Protein AF-W9GFA3-F1 (afdb_monomer_lite)

Radius of gyration: 19.24 Å; chains: 1; bounding box: 29×21×72 Å

Structure (mmCIF, N/CA/C/O backbone):
data_AF-W9GFA3-F1
#
_entry.id   AF-W9GFA3-F1
#
loop_
_atom_site.group_PDB
_atom_site.id
_atom_site.type_symbol
_atom_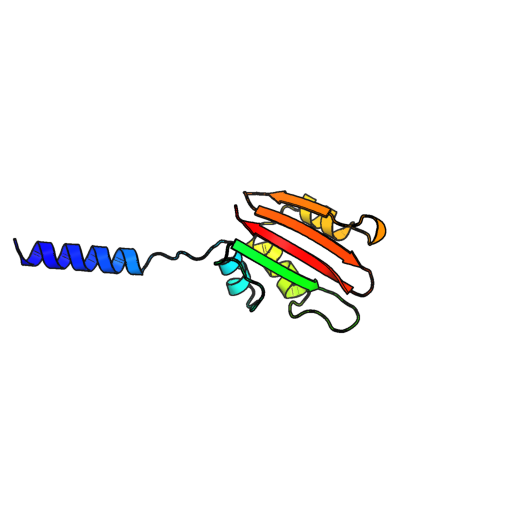site.label_atom_id
_atom_site.label_alt_id
_atom_site.label_comp_id
_atom_site.label_asym_id
_atom_site.label_entity_id
_atom_site.label_seq_id
_atom_site.pdbx_PDB_ins_code
_atom_site.Cartn_x
_atom_site.Cartn_y
_atom_site.Cartn_z
_atom_site.occupancy
_atom_site.B_iso_or_equiv
_atom_site.auth_seq_id
_atom_site.auth_comp_id
_atom_site.auth_asym_id
_atom_site.auth_atom_id
_atom_site.pdbx_PDB_model_num
ATOM 1 N N . MET A 1 1 ? -10.708 -1.519 54.165 1.00 62.00 1 MET A N 1
ATOM 2 C CA . MET A 1 1 ? -11.200 -0.551 53.157 1.00 62.00 1 MET A CA 1
ATOM 3 C C . MET A 1 1 ? -10.069 0.081 52.337 1.00 62.00 1 MET A C 1
ATOM 5 O O . MET A 1 1 ? -10.152 0.023 51.122 1.00 62.00 1 MET A O 1
ATOM 9 N N . ALA A 1 2 ? -8.989 0.603 52.942 1.00 61.88 2 ALA A N 1
ATOM 10 C CA . ALA A 1 2 ? -7.897 1.264 52.199 1.00 61.88 2 ALA A CA 1
ATOM 11 C C . ALA A 1 2 ? -7.050 0.332 51.301 1.00 61.88 2 ALA A C 1
ATOM 13 O O . ALA A 1 2 ? -6.735 0.683 50.171 1.00 61.88 2 ALA A O 1
ATOM 14 N N . VAL A 1 3 ? -6.731 -0.881 51.769 1.00 62.72 3 VAL A N 1
ATOM 15 C CA . VAL A 1 3 ? -5.920 -1.854 51.005 1.00 62.72 3 VAL A CA 1
ATOM 16 C C . VAL A 1 3 ? -6.630 -2.306 49.724 1.00 62.72 3 VAL A C 1
ATOM 18 O O . VAL A 1 3 ? -6.019 -2.367 48.664 1.00 62.72 3 VAL A O 1
ATOM 21 N N . ALA A 1 4 ? -7.942 -2.547 49.803 1.00 66.38 4 ALA A N 1
ATOM 22 C CA . ALA A 1 4 ? -8.751 -2.914 48.644 1.00 66.38 4 ALA A CA 1
ATOM 23 C C . ALA A 1 4 ? -8.788 -1.792 47.590 1.00 66.38 4 ALA A C 1
ATOM 25 O O . ALA A 1 4 ? -8.669 -2.072 46.403 1.00 66.38 4 ALA A O 1
ATOM 26 N N . ALA A 1 5 ? -8.873 -0.526 48.014 1.00 66.69 5 ALA A N 1
ATOM 27 C CA . ALA A 1 5 ? -8.852 0.615 47.099 1.00 66.69 5 ALA A CA 1
ATOM 28 C C . ALA A 1 5 ? -7.512 0.743 46.347 1.00 66.69 5 ALA A C 1
ATOM 30 O O . ALA A 1 5 ? -7.513 0.992 45.146 1.00 66.69 5 ALA A O 1
ATOM 31 N N . ILE A 1 6 ? -6.379 0.508 47.018 1.00 71.19 6 ILE A N 1
ATOM 32 C CA . ILE A 1 6 ? -5.040 0.575 46.402 1.00 71.19 6 ILE A CA 1
ATOM 33 C C . ILE A 1 6 ? -4.850 -0.532 45.357 1.00 71.19 6 ILE A C 1
ATOM 35 O O . ILE A 1 6 ? -4.352 -0.261 44.268 1.00 71.19 6 ILE A O 1
ATOM 39 N N . VAL A 1 7 ? -5.283 -1.762 45.655 1.00 72.38 7 VAL A N 1
ATOM 40 C CA . VAL A 1 7 ? -5.204 -2.889 44.707 1.00 72.38 7 VAL A CA 1
ATOM 41 C C . VAL A 1 7 ? -6.071 -2.631 43.474 1.00 72.38 7 VAL A C 1
ATOM 43 O O . VAL A 1 7 ? -5.630 -2.872 42.354 1.00 72.38 7 VAL A O 1
ATOM 46 N N . VAL A 1 8 ? -7.275 -2.084 43.664 1.00 75.50 8 VAL A N 1
ATOM 47 C CA . VAL A 1 8 ? -8.182 -1.739 42.559 1.00 75.50 8 VAL A CA 1
ATOM 48 C C . VAL A 1 8 ? -7.597 -0.629 41.684 1.00 75.50 8 VAL A C 1
ATOM 50 O O . VAL A 1 8 ? -7.602 -0.760 40.463 1.00 75.50 8 VAL A O 1
ATOM 53 N N . ILE A 1 9 ? -7.040 0.429 42.281 1.00 76.19 9 ILE A N 1
ATOM 54 C CA . ILE A 1 9 ? -6.389 1.521 41.540 1.00 76.19 9 ILE A CA 1
ATOM 55 C C . ILE A 1 9 ? -5.159 1.004 40.783 1.00 76.19 9 ILE A C 1
ATOM 57 O O . ILE A 1 9 ? -5.002 1.304 39.602 1.00 76.19 9 ILE A O 1
ATOM 61 N N . GLY A 1 10 ? -4.323 0.184 41.426 1.00 72.94 10 GLY A N 1
ATOM 62 C CA . GLY A 1 10 ? -3.154 -0.425 40.790 1.00 72.94 10 GLY A CA 1
ATOM 63 C C . GLY A 1 10 ? -3.527 -1.306 39.596 1.00 72.94 10 GLY A C 1
ATOM 64 O O . GLY A 1 10 ? -2.909 -1.198 38.539 1.00 72.94 10 GLY A O 1
ATOM 65 N N . ALA A 1 11 ? -4.583 -2.114 39.726 1.00 76.44 11 ALA A N 1
ATOM 66 C CA . ALA A 1 11 ? -5.097 -2.942 38.637 1.00 76.44 11 ALA A CA 1
ATOM 67 C C . ALA A 1 11 ? -5.675 -2.106 37.480 1.00 76.44 11 ALA A C 1
ATOM 69 O O . ALA A 1 11 ? -5.444 -2.434 36.320 1.00 76.44 11 ALA A O 1
ATOM 70 N N . LEU A 1 12 ? -6.377 -1.006 37.772 1.00 75.19 12 LEU A N 1
ATOM 71 C CA . LEU A 1 12 ? -6.924 -0.087 36.764 1.00 75.19 12 LEU A CA 1
ATOM 72 C C . LEU A 1 12 ? -5.831 0.653 35.984 1.00 75.19 12 LEU A C 1
ATOM 74 O O . LEU A 1 12 ? -5.904 0.733 34.760 1.00 75.19 12 LEU A O 1
ATOM 78 N N . VAL A 1 13 ? -4.807 1.161 36.673 1.00 75.50 13 VAL A N 1
ATOM 79 C CA . VAL A 1 13 ? -3.662 1.833 36.035 1.00 75.50 13 VAL A CA 1
ATOM 80 C C . VAL A 1 13 ? -2.877 0.849 35.167 1.00 75.50 13 VAL A C 1
ATOM 82 O O . VAL A 1 13 ? -2.559 1.169 34.024 1.00 75.50 13 VAL A O 1
ATOM 85 N N . ALA A 1 14 ? -2.628 -0.366 35.663 1.00 74.81 14 ALA A N 1
ATOM 86 C CA . ALA A 1 14 ? -1.979 -1.418 34.883 1.00 74.81 14 ALA A CA 1
ATOM 87 C C . ALA A 1 14 ? -2.809 -1.815 33.651 1.00 74.81 14 ALA A C 1
ATOM 89 O O . ALA A 1 14 ? -2.265 -1.961 32.563 1.00 74.81 14 ALA A O 1
ATOM 90 N N . PHE A 1 15 ? -4.131 -1.934 33.794 1.00 71.25 15 PHE A N 1
ATOM 91 C CA . PHE A 1 15 ? -5.027 -2.262 32.686 1.00 71.25 15 PHE A CA 1
ATOM 92 C C . PHE A 1 15 ? -5.057 -1.174 31.604 1.00 71.25 15 PHE A C 1
ATOM 94 O O . PHE A 1 15 ? -5.059 -1.491 30.417 1.00 71.25 15 PHE A O 1
ATOM 101 N N . LEU A 1 16 ? -5.046 0.106 31.990 1.00 68.25 16 LEU A N 1
ATOM 102 C CA . LEU A 1 16 ? -4.954 1.219 31.041 1.00 68.25 16 LEU A CA 1
ATOM 103 C C . LEU A 1 16 ? -3.592 1.262 30.339 1.00 68.25 16 LEU A C 1
ATOM 105 O O . LEU A 1 16 ? -3.547 1.508 29.138 1.00 68.25 16 LEU A O 1
ATOM 109 N N . ALA A 1 17 ? -2.507 0.970 31.058 1.00 67.50 17 ALA A N 1
ATOM 110 C CA . ALA A 1 17 ? -1.158 0.913 30.495 1.00 67.50 17 ALA A CA 1
ATOM 111 C C . ALA A 1 17 ? -0.932 -0.284 29.550 1.00 67.50 17 ALA A C 1
ATOM 113 O O . ALA A 1 17 ? -0.017 -0.250 28.734 1.00 67.50 17 ALA A O 1
ATOM 114 N N . LEU A 1 18 ? -1.754 -1.334 29.646 1.00 70.25 18 LEU A N 1
ATOM 115 C CA . LEU A 1 18 ? -1.677 -2.536 28.806 1.00 70.25 18 LEU A CA 1
ATOM 116 C C . LEU A 1 18 ? -2.561 -2.475 27.551 1.00 70.25 18 LEU A C 1
ATOM 118 O O . LEU A 1 18 ? -2.654 -3.466 26.825 1.00 70.25 18 LEU A O 1
ATOM 122 N N . ARG A 1 19 ? -3.232 -1.349 27.277 1.00 78.44 19 ARG A N 1
ATOM 123 C CA . ARG A 1 19 ? -4.001 -1.205 26.037 1.00 78.44 19 ARG A CA 1
ATOM 124 C C . ARG A 1 19 ? -3.054 -1.065 24.852 1.00 78.44 19 ARG A C 1
ATOM 126 O O . ARG A 1 19 ? -2.334 -0.082 24.740 1.00 78.44 19 ARG A O 1
ATOM 133 N N . ASP A 1 20 ? -3.106 -2.041 23.954 1.00 80.94 20 ASP A N 1
ATOM 134 C CA . ASP A 1 20 ? -2.508 -1.934 22.631 1.00 80.94 20 ASP A CA 1
ATOM 135 C C . ASP A 1 20 ? -3.347 -0.967 21.787 1.00 80.94 20 ASP A C 1
ATOM 137 O O . ASP A 1 20 ? -4.420 -1.319 21.292 1.00 80.94 20 ASP A O 1
ATOM 141 N N . THR A 1 21 ? -2.880 0.275 21.698 1.00 85.62 21 THR A N 1
ATOM 142 C CA . THR A 1 21 ? -3.509 1.337 20.910 1.00 85.62 21 THR A CA 1
ATOM 143 C C . THR A 1 21 ? -3.028 1.349 19.465 1.00 85.62 21 THR A C 1
ATOM 145 O O . THR A 1 21 ? -3.396 2.267 18.740 1.00 85.62 21 THR A O 1
ATOM 148 N N . SER A 1 22 ? -2.208 0.378 19.043 1.00 92.38 22 SER A N 1
ATOM 149 C CA . SER A 1 22 ? -1.684 0.388 17.684 1.00 92.38 22 SER A CA 1
ATOM 150 C C . SER A 1 22 ? -2.783 0.170 16.653 1.00 92.38 22 SER A C 1
ATOM 152 O O . SER A 1 22 ? -3.642 -0.714 16.805 1.00 92.38 22 SER A O 1
ATOM 154 N N . THR A 1 23 ? -2.710 0.956 15.583 1.00 96.00 23 THR A N 1
ATOM 155 C CA . THR A 1 23 ? -3.634 0.891 14.447 1.00 96.00 23 THR A CA 1
ATOM 156 C C . THR A 1 23 ? -3.456 -0.411 13.666 1.00 96.00 23 THR A C 1
ATOM 158 O O . THR A 1 23 ? -2.473 -1.148 13.845 1.00 96.00 23 THR A O 1
ATOM 161 N N . ARG A 1 24 ? -4.398 -0.730 12.767 1.00 96.75 24 ARG A N 1
ATOM 162 C CA . ARG A 1 24 ? -4.243 -1.909 11.892 1.00 96.75 24 ARG A CA 1
ATOM 163 C C . ARG A 1 24 ? -3.027 -1.759 10.979 1.00 96.75 24 ARG A C 1
ATOM 165 O O . ARG A 1 24 ? -2.315 -2.733 10.739 1.00 96.75 24 ARG A O 1
ATOM 172 N N . LEU A 1 25 ? -2.758 -0.534 10.531 1.00 98.12 25 LEU A N 1
ATOM 173 C CA . LEU A 1 25 ? -1.619 -0.205 9.679 1.00 98.12 25 LEU A CA 1
ATOM 174 C C . LEU A 1 25 ? -0.281 -0.405 10.403 1.00 98.12 25 LEU A C 1
ATOM 176 O O . LEU A 1 25 ? 0.627 -1.031 9.854 1.00 98.12 25 LEU A O 1
ATOM 180 N N . GLU A 1 26 ? -0.170 0.057 11.650 1.00 97.81 26 GLU A N 1
ATOM 181 C CA . GLU A 1 26 ? 1.027 -0.144 12.474 1.00 97.81 26 GLU A CA 1
ATOM 182 C C . GLU A 1 26 ? 1.294 -1.623 12.747 1.00 97.81 26 GLU A C 1
ATOM 184 O O . GLU A 1 26 ? 2.437 -2.084 12.662 1.00 97.81 26 GLU A O 1
ATOM 189 N N . LYS A 1 27 ? 0.237 -2.385 13.043 1.00 97.75 27 LYS A N 1
ATOM 190 C CA . LYS A 1 27 ? 0.326 -3.830 13.277 1.00 97.75 27 LYS A CA 1
ATOM 191 C C . LYS A 1 27 ? 0.829 -4.565 12.042 1.00 97.75 27 LYS A C 1
ATOM 193 O O . LYS A 1 27 ? 1.767 -5.351 12.170 1.00 97.75 27 LYS A O 1
ATOM 198 N N . ALA A 1 28 ? 0.279 -4.260 10.868 1.00 98.31 28 ALA A N 1
ATOM 199 C CA . ALA A 1 28 ? 0.717 -4.847 9.604 1.00 98.31 28 ALA A CA 1
ATOM 200 C C . ALA A 1 28 ? 2.179 -4.501 9.284 1.00 98.31 28 ALA A C 1
ATOM 202 O O . ALA A 1 28 ? 2.977 -5.390 8.988 1.00 98.31 28 ALA A O 1
ATOM 203 N N . ALA A 1 29 ? 2.566 -3.227 9.406 1.00 97.94 29 ALA A N 1
ATOM 204 C CA . ALA A 1 29 ? 3.946 -2.805 9.171 1.00 97.94 29 ALA A CA 1
ATOM 205 C C . ALA A 1 29 ? 4.926 -3.514 10.118 1.00 97.94 29 ALA A C 1
ATOM 207 O O . ALA A 1 29 ? 5.950 -4.035 9.675 1.00 97.94 29 ALA A O 1
ATOM 208 N N . LYS A 1 30 ? 4.583 -3.613 11.408 1.00 97.75 30 LYS A N 1
ATOM 209 C CA . LYS A 1 30 ? 5.388 -4.321 12.410 1.00 97.75 30 LYS A CA 1
ATOM 210 C C . LYS A 1 30 ? 5.492 -5.820 12.124 1.00 97.75 30 LYS A C 1
ATOM 212 O O . LYS A 1 30 ? 6.591 -6.362 12.209 1.00 97.75 30 LYS A O 1
ATOM 217 N N . ALA A 1 31 ? 4.384 -6.483 11.794 1.00 98.38 31 ALA A N 1
ATOM 218 C CA . ALA A 1 31 ? 4.360 -7.911 11.469 1.00 98.38 31 ALA A CA 1
ATOM 219 C C . ALA A 1 31 ? 5.241 -8.229 10.250 1.00 98.38 31 ALA A C 1
ATOM 221 O O . ALA A 1 31 ? 5.983 -9.210 10.258 1.00 98.38 31 ALA A O 1
ATOM 222 N N . CYS A 1 32 ? 5.236 -7.341 9.256 1.00 98.25 32 CYS A N 1
ATOM 223 C CA . CYS A 1 32 ? 6.031 -7.466 8.038 1.00 98.25 32 CYS A CA 1
ATOM 224 C C . CYS A 1 32 ? 7.422 -6.822 8.133 1.00 98.25 32 CYS A C 1
ATOM 226 O O . CYS A 1 32 ? 8.110 -6.708 7.125 1.00 98.25 32 CYS A O 1
ATOM 228 N N . SER A 1 33 ? 7.855 -6.393 9.325 1.00 96.88 33 SER A N 1
ATOM 229 C CA . SER A 1 33 ? 9.160 -5.748 9.557 1.00 96.88 33 SER A CA 1
ATOM 230 C C . SER A 1 33 ? 9.441 -4.522 8.667 1.00 96.88 33 SER A C 1
ATOM 232 O O . SER A 1 33 ? 10.595 -4.175 8.412 1.00 96.88 33 SER A O 1
ATOM 234 N N . VAL A 1 34 ? 8.389 -3.827 8.228 1.00 96.12 34 VAL A N 1
ATOM 235 C CA . VAL A 1 34 ? 8.473 -2.596 7.438 1.00 96.12 34 VAL A CA 1
ATOM 236 C C . VAL A 1 34 ? 8.476 -1.394 8.377 1.00 96.12 34 VAL A C 1
ATOM 238 O O . VAL A 1 34 ? 7.654 -1.287 9.283 1.00 96.12 34 VAL A O 1
ATOM 241 N N . SER A 1 35 ? 9.397 -0.455 8.164 1.00 94.38 35 SER A N 1
ATOM 242 C CA . SER A 1 35 ? 9.566 0.719 9.027 1.00 94.38 35 SER A CA 1
ATOM 243 C C . SER A 1 35 ? 9.631 2.020 8.230 1.00 94.38 35 SER A C 1
ATOM 245 O O . SER A 1 35 ? 9.954 2.037 7.043 1.00 94.38 35 SER A O 1
ATOM 247 N N . GLY A 1 36 ? 9.299 3.136 8.887 1.00 94.12 36 GLY A N 1
ATOM 248 C CA . GLY A 1 36 ? 9.333 4.467 8.271 1.00 94.12 36 GLY A CA 1
ATOM 249 C C . GLY A 1 36 ? 8.334 4.660 7.122 1.00 94.12 36 GLY A C 1
ATOM 250 O O . GLY A 1 36 ? 8.583 5.494 6.246 1.00 94.12 36 GLY A O 1
ATOM 251 N N . VAL A 1 37 ? 7.258 3.865 7.121 1.00 96.81 37 VAL A N 1
ATOM 252 C CA . VAL A 1 37 ? 6.123 3.927 6.182 1.00 96.81 37 VAL A CA 1
ATOM 253 C C . VAL A 1 37 ? 4.833 4.404 6.847 1.00 96.81 37 VAL A C 1
ATOM 255 O O . VAL A 1 37 ? 3.847 4.589 6.149 1.00 96.81 37 VAL A O 1
ATOM 258 N N . ILE A 1 38 ? 4.834 4.568 8.169 1.00 97.75 38 ILE A N 1
ATOM 259 C CA . ILE A 1 38 ? 3.674 4.987 8.954 1.00 97.75 38 ILE A CA 1
ATOM 260 C C . ILE A 1 38 ? 3.782 6.483 9.244 1.00 97.75 38 ILE A C 1
ATOM 262 O O . ILE A 1 38 ? 4.853 6.949 9.638 1.00 97.75 38 ILE A O 1
ATOM 266 N N . ASP A 1 39 ? 2.682 7.199 9.051 1.00 97.12 39 ASP A N 1
ATOM 267 C CA . ASP A 1 39 ? 2.514 8.628 9.321 1.00 97.12 39 ASP A CA 1
ATOM 268 C C . ASP A 1 39 ? 1.154 8.871 10.007 1.00 97.12 39 ASP A C 1
ATOM 270 O O . ASP A 1 39 ? 0.402 7.921 10.256 1.00 97.12 39 ASP A O 1
ATOM 274 N N . ASP A 1 40 ? 0.852 10.130 10.321 1.00 96.88 40 ASP A N 1
ATOM 275 C CA . ASP A 1 40 ? -0.431 10.594 10.859 1.00 96.88 40 ASP A CA 1
ATOM 276 C C . ASP A 1 40 ? -0.897 9.785 12.081 1.00 96.88 40 ASP A C 1
ATOM 278 O O . ASP A 1 40 ? -1.987 9.220 12.101 1.00 96.88 40 ASP A O 1
ATOM 282 N N . GLU A 1 41 ? -0.033 9.675 13.095 1.00 95.38 41 GLU A N 1
ATOM 283 C CA . GLU A 1 41 ? -0.326 8.958 14.351 1.00 95.38 41 GLU A CA 1
ATOM 284 C C . GLU A 1 41 ? -0.744 7.487 14.147 1.00 95.38 41 GLU A C 1
ATOM 286 O O . GLU A 1 41 ? -1.481 6.921 14.948 1.00 95.38 41 GLU A O 1
ATOM 291 N N . GLY A 1 42 ? -0.267 6.850 13.071 1.00 96.62 42 GLY A N 1
ATOM 292 C CA . GLY A 1 42 ? -0.590 5.457 12.763 1.00 96.62 42 GLY A CA 1
ATOM 293 C C . GLY A 1 42 ? -1.704 5.286 11.735 1.00 96.62 42 GLY A C 1
ATOM 294 O O . GLY A 1 42 ? -1.950 4.158 11.304 1.00 96.62 42 GLY A O 1
ATOM 295 N N . HIS A 1 43 ? -2.367 6.364 11.318 1.00 97.25 43 HIS A N 1
ATOM 296 C CA . HIS A 1 43 ? -3.548 6.311 10.452 1.00 97.25 43 HIS A CA 1
ATOM 297 C C . HIS A 1 43 ? -3.236 6.359 8.955 1.00 97.25 43 HIS A C 1
ATOM 299 O O . HIS A 1 43 ? -4.138 6.139 8.143 1.00 97.25 43 HIS A O 1
ATOM 305 N N . THR A 1 44 ? -1.969 6.556 8.583 1.00 98.38 44 THR A N 1
ATOM 306 C CA . THR A 1 44 ? -1.524 6.552 7.187 1.00 98.38 44 THR A CA 1
ATOM 307 C C . THR A 1 44 ? -0.341 5.609 6.992 1.00 98.38 44 THR A C 1
ATOM 309 O O . THR A 1 44 ? 0.664 5.693 7.692 1.00 98.38 44 THR A O 1
ATOM 312 N N . LEU A 1 45 ? -0.421 4.737 5.986 1.00 98.38 45 LEU A N 1
ATOM 313 C CA . LEU A 1 45 ? 0.655 3.852 5.542 1.00 98.38 45 LEU A CA 1
ATOM 314 C C . LEU A 1 45 ? 1.033 4.187 4.098 1.00 98.38 45 LEU A C 1
ATOM 316 O O . LEU A 1 45 ? 0.187 4.179 3.210 1.00 98.38 45 LEU A O 1
ATOM 320 N N . SER A 1 46 ? 2.308 4.474 3.846 1.00 98.19 46 SER A N 1
ATOM 321 C CA . SER A 1 46 ? 2.839 4.880 2.541 1.00 98.19 46 SER A CA 1
ATOM 322 C C . SER A 1 46 ? 3.921 3.920 2.049 1.00 98.19 46 SER A C 1
ATOM 324 O O . SER A 1 46 ? 5.055 3.940 2.531 1.00 98.19 46 SER A O 1
ATOM 326 N N . LEU A 1 47 ? 3.599 3.123 1.030 1.00 97.44 47 LEU A N 1
ATOM 327 C CA . LEU A 1 47 ? 4.532 2.218 0.352 1.00 97.44 47 LEU A CA 1
ATOM 328 C C . LEU A 1 47 ? 4.913 2.846 -0.984 1.00 97.44 47 LEU A C 1
ATOM 330 O O . LEU A 1 47 ? 4.051 3.103 -1.820 1.00 97.44 47 LEU A O 1
ATOM 334 N N . ARG A 1 48 ? 6.196 3.127 -1.202 1.00 96.50 48 ARG A N 1
ATOM 335 C CA . ARG A 1 48 ? 6.651 3.792 -2.429 1.00 96.50 48 ARG A CA 1
ATOM 336 C C . ARG A 1 48 ? 7.634 2.934 -3.190 1.00 96.50 48 ARG A C 1
ATOM 338 O O . ARG A 1 48 ? 8.435 2.239 -2.571 1.00 96.50 48 ARG A O 1
ATOM 345 N N . ARG A 1 49 ? 7.613 3.085 -4.514 1.00 96.56 49 ARG A N 1
ATOM 346 C CA . ARG A 1 49 ? 8.576 2.486 -5.444 1.00 96.56 49 ARG A CA 1
ATOM 347 C C . ARG A 1 49 ? 8.729 0.968 -5.283 1.00 96.56 49 ARG A C 1
ATOM 349 O O . ARG A 1 49 ? 9.829 0.427 -5.404 1.00 96.56 49 ARG A O 1
ATOM 356 N N . VAL A 1 50 ? 7.634 0.276 -4.966 1.00 97.12 50 VAL A N 1
ATOM 357 C CA . VAL A 1 50 ? 7.644 -1.184 -4.817 1.00 97.12 50 VAL A CA 1
ATOM 358 C C . VAL A 1 50 ? 7.798 -1.802 -6.203 1.00 97.12 50 VAL A C 1
ATOM 360 O O . VAL A 1 50 ? 7.034 -1.475 -7.110 1.00 97.12 50 VAL A O 1
ATOM 363 N N . ALA A 1 51 ? 8.775 -2.699 -6.350 1.00 95.31 51 ALA A N 1
ATOM 364 C CA . ALA A 1 51 ? 9.169 -3.308 -7.625 1.00 95.31 51 ALA A CA 1
ATOM 365 C C . ALA A 1 51 ? 9.652 -2.304 -8.697 1.00 95.31 51 ALA A C 1
ATOM 367 O O . ALA A 1 51 ? 9.556 -2.585 -9.892 1.00 95.31 51 ALA A O 1
ATOM 368 N N . ALA A 1 52 ? 10.191 -1.149 -8.286 1.00 96.50 52 ALA A N 1
ATOM 369 C CA . ALA A 1 52 ? 10.896 -0.252 -9.202 1.00 96.50 52 ALA A CA 1
ATOM 370 C C . ALA A 1 52 ? 12.162 -0.918 -9.770 1.00 96.50 52 ALA A C 1
ATOM 372 O O . ALA A 1 52 ? 12.818 -1.710 -9.088 1.00 96.50 52 ALA A O 1
ATOM 373 N N . LYS A 1 53 ? 12.522 -0.574 -11.011 1.00 93.56 53 LYS A N 1
ATOM 374 C CA . LYS A 1 53 ? 13.722 -1.105 -11.685 1.00 93.56 53 LYS A CA 1
ATOM 375 C C . LYS A 1 53 ? 15.013 -0.529 -11.113 1.00 93.56 53 LYS A C 1
ATOM 377 O O . LYS A 1 53 ? 16.005 -1.239 -10.986 1.00 93.56 53 LYS A O 1
ATOM 382 N N . GLU A 1 54 ? 14.984 0.756 -10.784 1.00 91.69 54 GLU A N 1
ATOM 383 C CA . GLU A 1 54 ? 16.105 1.504 -10.226 1.00 91.69 54 GLU A CA 1
ATOM 384 C C . GLU A 1 54 ? 15.660 2.210 -8.954 1.00 91.69 54 GLU A C 1
ATOM 386 O O . GLU A 1 54 ? 14.509 2.644 -8.858 1.00 91.69 54 GLU A O 1
ATOM 391 N N . ASP A 1 55 ? 16.576 2.329 -7.990 1.00 87.81 55 ASP A N 1
ATOM 392 C CA . ASP A 1 55 ? 16.289 2.892 -6.666 1.00 87.81 55 ASP A CA 1
ATOM 393 C C . ASP A 1 55 ? 14.991 2.297 -6.074 1.00 87.81 55 ASP A C 1
ATOM 395 O O . ASP A 1 55 ? 13.988 3.009 -5.914 1.00 87.81 55 ASP A O 1
ATOM 399 N N . PRO A 1 56 ? 14.944 0.959 -5.862 1.00 83.62 56 PRO A N 1
ATOM 400 C CA . PRO A 1 56 ? 13.776 0.318 -5.281 1.00 83.62 56 PRO A CA 1
ATOM 401 C C . PRO A 1 56 ? 13.492 0.972 -3.937 1.00 83.62 56 PRO A C 1
ATOM 403 O O . PRO A 1 56 ? 14.403 1.227 -3.147 1.00 83.62 56 PRO A O 1
ATOM 406 N N . GLY A 1 57 ? 12.221 1.284 -3.690 1.00 85.81 57 GLY A N 1
ATOM 407 C CA . GLY A 1 57 ? 11.840 1.905 -2.433 1.00 85.81 57 GLY A CA 1
ATOM 408 C C . GLY A 1 57 ? 12.221 1.035 -1.236 1.00 85.81 57 GLY A C 1
ATOM 409 O O . GLY A 1 57 ? 12.616 -0.121 -1.357 1.00 85.81 57 GLY A O 1
ATOM 410 N N . ARG A 1 58 ? 12.034 1.580 -0.034 1.00 86.75 58 ARG A N 1
ATOM 411 C CA . ARG A 1 58 ? 12.374 0.893 1.226 1.00 86.75 58 ARG A CA 1
ATOM 412 C C . ARG A 1 58 ? 11.600 -0.413 1.473 1.00 86.75 58 ARG A C 1
ATOM 414 O O . ARG A 1 58 ? 11.882 -1.093 2.450 1.00 86.75 58 ARG A O 1
ATOM 421 N N . VAL A 1 59 ? 10.619 -0.735 0.633 1.00 95.56 59 VAL A N 1
ATOM 422 C CA . VAL A 1 59 ? 9.704 -1.866 0.789 1.00 95.56 59 VAL A CA 1
ATOM 423 C C . VAL A 1 59 ? 9.921 -2.827 -0.373 1.00 95.56 59 VAL A C 1
ATOM 425 O O . VAL A 1 59 ? 9.736 -2.451 -1.534 1.00 95.56 59 VAL A O 1
ATOM 428 N N . SER A 1 60 ? 10.313 -4.063 -0.065 1.00 95.62 60 SER A N 1
ATOM 429 C CA . SER A 1 60 ? 10.462 -5.107 -1.079 1.00 95.62 60 SER A CA 1
ATOM 430 C C . SER A 1 60 ? 9.097 -5.583 -1.590 1.00 95.62 60 SER A C 1
ATOM 432 O O . SER A 1 60 ? 8.065 -5.339 -0.964 1.00 95.62 60 SER A O 1
ATOM 434 N N . LEU A 1 61 ? 9.070 -6.299 -2.720 1.00 95.50 61 LEU A N 1
ATOM 435 C CA . LEU A 1 61 ? 7.826 -6.907 -3.207 1.00 95.50 61 LEU A CA 1
ATOM 436 C C . LEU A 1 61 ? 7.256 -7.926 -2.203 1.00 95.50 61 LEU A C 1
ATOM 438 O O . LEU A 1 61 ? 6.047 -7.978 -2.011 1.00 95.50 61 LEU A O 1
ATOM 442 N N . VAL A 1 62 ? 8.125 -8.680 -1.522 1.00 97.50 62 VAL A N 1
ATOM 443 C CA . VAL A 1 62 ? 7.726 -9.662 -0.501 1.00 97.50 62 VAL A CA 1
ATOM 444 C C . VAL A 1 62 ? 7.085 -8.968 0.701 1.00 97.50 62 VAL A C 1
ATOM 446 O O . VAL A 1 62 ? 6.025 -9.386 1.162 1.00 97.50 62 VAL A O 1
ATOM 449 N N . ASP A 1 63 ? 7.680 -7.874 1.179 1.00 98.00 63 ASP A N 1
ATOM 450 C CA . ASP A 1 63 ? 7.133 -7.130 2.319 1.00 98.00 63 ASP A CA 1
ATOM 451 C C . ASP A 1 63 ? 5.835 -6.409 1.947 1.00 98.00 63 ASP A C 1
ATOM 453 O O . ASP A 1 63 ? 4.903 -6.346 2.746 1.00 98.00 63 ASP A O 1
ATOM 457 N N . TYR A 1 64 ? 5.740 -5.904 0.715 1.00 98.00 64 TYR A N 1
ATOM 458 C CA . TYR A 1 64 ? 4.502 -5.357 0.168 1.00 98.00 64 TYR A CA 1
ATOM 459 C C . TYR A 1 64 ? 3.382 -6.405 0.168 1.00 98.00 64 TYR A C 1
ATOM 461 O O . TYR A 1 64 ? 2.297 -6.138 0.684 1.00 98.00 64 TYR A O 1
ATOM 469 N N . GLU A 1 65 ? 3.639 -7.609 -0.348 1.00 98.25 65 GLU A N 1
ATOM 470 C CA . GLU A 1 65 ? 2.663 -8.703 -0.340 1.00 98.25 65 GLU A CA 1
ATOM 471 C C . GLU A 1 65 ? 2.282 -9.131 1.082 1.00 98.25 65 GLU A C 1
ATOM 473 O O . GLU A 1 65 ? 1.101 -9.388 1.338 1.00 98.25 65 GLU A O 1
ATOM 478 N N . CYS A 1 66 ? 3.247 -9.148 2.007 1.00 98.69 66 CYS A N 1
ATOM 479 C CA . CYS A 1 66 ? 2.998 -9.373 3.429 1.00 98.69 66 CYS A CA 1
ATOM 480 C C . CYS A 1 66 ? 2.030 -8.325 3.990 1.00 98.69 66 CYS A C 1
ATOM 482 O O . CYS A 1 66 ? 0.998 -8.693 4.548 1.00 98.69 66 CYS A O 1
ATOM 484 N N . VAL A 1 67 ? 2.294 -7.029 3.775 1.00 98.56 67 VAL A N 1
ATOM 485 C CA . VAL A 1 67 ? 1.436 -5.940 4.274 1.00 98.56 67 VAL A CA 1
ATOM 486 C C . VAL A 1 67 ? 0.027 -6.052 3.696 1.00 98.56 67 VAL A C 1
ATOM 488 O O . VAL A 1 67 ? -0.951 -5.940 4.433 1.00 98.56 67 VAL A O 1
ATOM 491 N N . LEU A 1 68 ? -0.109 -6.336 2.396 1.00 98.62 68 LEU A N 1
ATOM 492 C CA . LEU A 1 68 ? -1.427 -6.562 1.797 1.00 98.62 68 LEU A CA 1
ATOM 493 C C . LEU A 1 68 ? -2.139 -7.803 2.365 1.00 98.62 68 LEU A C 1
ATOM 495 O O . LEU A 1 68 ? -3.370 -7.878 2.337 1.00 98.62 68 LEU A O 1
ATOM 499 N N . GLY A 1 69 ? -1.382 -8.805 2.811 1.00 98.62 69 GLY A N 1
ATOM 500 C CA . GLY A 1 69 ? -1.887 -9.986 3.508 1.00 98.62 69 GLY A CA 1
ATOM 501 C C . GLY A 1 69 ? -2.417 -9.653 4.900 1.00 98.62 69 GLY A C 1
ATOM 502 O O . GLY A 1 69 ? -3.572 -9.960 5.188 1.00 98.62 69 GLY A O 1
ATOM 503 N N . GLU A 1 70 ? -1.612 -8.973 5.718 1.00 98.56 70 GLU A N 1
ATOM 504 C CA . GLU A 1 70 ? -1.968 -8.546 7.081 1.00 98.56 70 GLU A CA 1
ATOM 505 C C . GLU A 1 70 ? -3.171 -7.594 7.101 1.00 98.56 70 GLU A C 1
ATOM 507 O O . GLU A 1 70 ? -4.030 -7.686 7.975 1.00 98.56 70 GLU A O 1
ATOM 512 N N . LEU A 1 71 ? -3.290 -6.720 6.096 1.00 98.50 71 LEU A N 1
ATOM 513 C CA . LEU A 1 71 ? -4.438 -5.818 5.935 1.00 98.50 71 LEU A CA 1
ATOM 514 C C . LEU A 1 71 ? -5.656 -6.476 5.271 1.00 98.50 71 LEU A C 1
ATOM 516 O O . LEU A 1 71 ? -6.610 -5.780 4.919 1.00 98.50 71 LEU A O 1
ATOM 520 N N . ALA A 1 72 ? -5.619 -7.797 5.067 1.00 98.31 72 ALA A N 1
ATOM 521 C CA . ALA A 1 72 ? -6.702 -8.593 4.496 1.00 98.31 72 ALA A CA 1
ATOM 522 C C . ALA A 1 72 ? -7.275 -8.013 3.186 1.00 98.31 72 ALA A C 1
ATOM 524 O O . ALA A 1 72 ? -8.481 -8.081 2.937 1.00 98.31 72 ALA A O 1
ATOM 525 N N . VAL A 1 73 ? -6.410 -7.451 2.332 1.00 98.62 73 VAL A N 1
ATOM 526 C CA . VAL A 1 73 ? -6.821 -6.810 1.074 1.00 98.62 73 VAL A CA 1
ATOM 527 C C . VAL A 1 73 ? -7.586 -7.827 0.213 1.00 98.62 73 VAL A C 1
ATOM 529 O O . VAL A 1 73 ? -7.046 -8.905 -0.074 1.00 98.62 73 VAL A O 1
ATOM 532 N N . PRO A 1 74 ? -8.820 -7.527 -0.237 1.00 98.69 74 PRO A N 1
ATOM 533 C CA . PRO A 1 74 ? -9.604 -8.455 -1.041 1.00 98.69 74 PRO A CA 1
ATOM 534 C C . PRO A 1 74 ? -8.911 -8.821 -2.355 1.00 98.69 74 PRO A C 1
ATOM 536 O O . PRO A 1 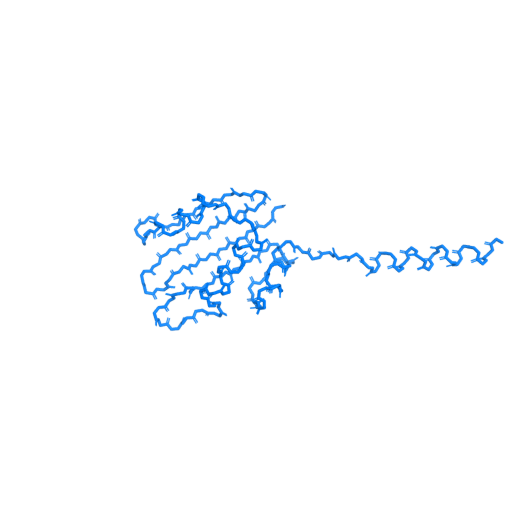74 ? -8.239 -7.996 -2.971 1.00 98.69 74 PRO A O 1
ATOM 539 N N . ARG A 1 75 ? -9.141 -10.046 -2.848 1.00 98.44 75 ARG A N 1
ATOM 540 C CA . ARG A 1 75 ? -8.586 -10.504 -4.136 1.00 98.44 75 ARG A CA 1
ATOM 541 C C . ARG A 1 75 ? -8.917 -9.551 -5.288 1.00 98.44 75 ARG A C 1
ATOM 543 O O . ARG A 1 75 ? -8.023 -9.227 -6.050 1.00 98.44 75 ARG A O 1
ATOM 550 N N . ALA A 1 76 ? -10.153 -9.051 -5.356 1.00 98.56 76 ALA A N 1
ATOM 551 C CA . ALA A 1 76 ? -10.564 -8.103 -6.392 1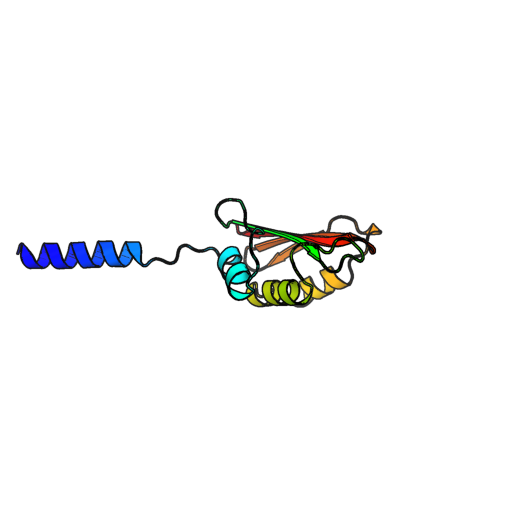.00 98.56 76 ALA A CA 1
ATOM 552 C C . ALA A 1 76 ? -9.727 -6.809 -6.383 1.00 98.56 76 ALA A C 1
ATOM 554 O O . ALA A 1 76 ? -9.357 -6.317 -7.443 1.00 98.56 76 ALA A O 1
ATOM 555 N N . VAL A 1 77 ? -9.366 -6.305 -5.197 1.00 98.69 77 VAL A N 1
ATOM 556 C CA . VAL A 1 77 ? -8.507 -5.122 -5.046 1.00 98.69 77 VAL A CA 1
ATOM 557 C C . VAL A 1 77 ? -7.073 -5.439 -5.485 1.00 98.69 77 VAL A C 1
ATOM 559 O O . VAL A 1 77 ? -6.464 -4.659 -6.213 1.00 98.69 77 VAL A O 1
ATOM 562 N N . LYS A 1 78 ? -6.536 -6.616 -5.129 1.00 98.50 78 LYS A N 1
ATOM 563 C CA . LYS A 1 78 ? -5.209 -7.055 -5.609 1.00 98.50 78 LYS A CA 1
ATOM 564 C C . LYS A 1 78 ? -5.175 -7.223 -7.132 1.00 98.50 78 LYS A C 1
ATOM 566 O O . LYS A 1 78 ? -4.209 -6.806 -7.763 1.00 98.50 78 LYS A O 1
ATOM 571 N N . ASP A 1 79 ? -6.225 -7.789 -7.724 1.00 98.69 79 ASP A N 1
ATOM 572 C CA . ASP A 1 79 ? -6.347 -7.958 -9.177 1.00 98.69 79 ASP A CA 1
ATOM 573 C C . ASP A 1 79 ? -6.455 -6.593 -9.885 1.00 98.69 79 ASP A C 1
ATOM 575 O O . ASP A 1 79 ? -5.862 -6.385 -10.948 1.00 98.69 79 ASP A O 1
ATOM 579 N N . HIS A 1 80 ? -7.145 -5.624 -9.278 1.00 98.75 80 HIS A N 1
ATOM 580 C CA . HIS A 1 80 ? -7.192 -4.244 -9.761 1.00 98.75 80 HIS A CA 1
ATOM 581 C C . HIS A 1 80 ? -5.809 -3.574 -9.701 1.00 98.75 80 HIS A C 1
ATOM 583 O O . HIS A 1 80 ? -5.356 -3.011 -10.699 1.00 98.75 80 HIS A O 1
ATOM 589 N N . MET A 1 81 ? -5.080 -3.710 -8.589 1.00 98.38 81 MET A N 1
ATOM 590 C CA . MET A 1 81 ? -3.693 -3.239 -8.476 1.00 98.38 81 MET A CA 1
ATOM 591 C C . MET A 1 81 ? -2.792 -3.876 -9.544 1.00 98.38 81 MET A C 1
ATOM 593 O O . MET A 1 81 ? -2.085 -3.161 -10.252 1.00 98.38 81 MET A O 1
ATOM 597 N N . GLY A 1 82 ? -2.857 -5.200 -9.715 1.00 97.25 82 GLY A N 1
ATOM 598 C CA . GLY A 1 82 ? -2.030 -5.943 -10.672 1.00 97.25 82 GLY A CA 1
ATOM 599 C C . GLY A 1 82 ? -2.359 -5.681 -12.146 1.00 97.25 82 GLY A C 1
ATOM 600 O O . GLY A 1 82 ? -1.513 -5.909 -13.008 1.00 97.25 82 GLY A O 1
ATOM 601 N N . SER A 1 83 ? -3.562 -5.187 -12.447 1.00 97.94 83 SER A N 1
ATOM 602 C CA . SER A 1 83 ? -3.982 -4.803 -13.803 1.00 97.94 83 SER A CA 1
ATOM 603 C C . SER A 1 83 ? -3.838 -3.304 -14.094 1.00 97.94 83 SER A C 1
ATOM 605 O O . SER A 1 83 ? -4.037 -2.888 -15.236 1.00 97.94 83 SER A O 1
ATOM 607 N N . THR A 1 84 ? -3.459 -2.498 -13.095 1.00 98.44 84 THR A N 1
ATOM 608 C CA . THR A 1 84 ? -3.278 -1.048 -13.240 1.00 98.44 84 THR A CA 1
ATOM 609 C C . THR A 1 84 ? -2.089 -0.735 -14.145 1.00 98.44 84 THR A C 1
ATOM 611 O O . THR A 1 84 ? -0.971 -1.198 -13.916 1.00 98.44 84 THR A O 1
ATOM 614 N N . ARG A 1 85 ? -2.298 0.112 -15.153 1.00 98.25 85 ARG A N 1
ATOM 615 C CA . ARG A 1 85 ? -1.250 0.611 -16.055 1.00 98.25 85 ARG A CA 1
ATOM 616 C C . ARG A 1 85 ? -0.961 2.076 -15.756 1.00 98.25 85 ARG A C 1
ATOM 618 O O . ARG A 1 85 ? -1.797 2.791 -15.217 1.00 98.25 85 ARG A O 1
ATOM 625 N N . ALA A 1 86 ? 0.191 2.568 -16.211 1.00 97.94 86 ALA A N 1
ATOM 626 C CA . ALA A 1 86 ? 0.563 3.972 -16.017 1.00 97.94 86 ALA A CA 1
ATOM 627 C C . ALA A 1 86 ? -0.455 4.967 -16.595 1.00 97.94 86 ALA A C 1
ATOM 629 O O . ALA A 1 86 ? -0.690 6.022 -16.015 1.00 97.94 86 ALA A O 1
ATOM 630 N N . LEU A 1 87 ? -1.085 4.614 -17.719 1.00 98.25 87 LEU A N 1
ATOM 631 C CA . LEU A 1 87 ? -2.083 5.453 -18.387 1.00 98.25 87 LEU A CA 1
ATOM 632 C C . LEU A 1 87 ? -3.422 5.522 -17.645 1.00 98.25 87 LEU A C 1
ATOM 634 O O . LEU A 1 87 ? -4.209 6.421 -17.927 1.00 98.25 87 LEU A O 1
ATOM 638 N N . ASP A 1 88 ? -3.678 4.598 -16.716 1.00 98.44 88 ASP A N 1
ATOM 639 C CA . ASP A 1 88 ? -4.910 4.597 -15.925 1.00 98.44 88 ASP A CA 1
ATOM 640 C C . ASP A 1 88 ? -4.857 5.687 -14.832 1.00 98.44 88 ASP A C 1
ATOM 642 O O . ASP A 1 88 ? -5.885 6.154 -14.351 1.00 98.44 88 ASP A O 1
ATOM 646 N N . GLY A 1 89 ? -3.657 6.194 -14.522 1.00 98.00 89 GLY A N 1
ATOM 647 C CA . GLY A 1 89 ? -3.458 7.292 -13.589 1.00 98.00 89 GLY A CA 1
ATOM 648 C C . GLY A 1 89 ? -3.538 6.827 -12.141 1.00 98.00 89 GLY A C 1
ATOM 649 O O . GLY A 1 89 ? -2.927 5.830 -11.757 1.00 98.00 89 GLY A O 1
ATOM 650 N N . THR A 1 90 ? -4.216 7.608 -11.299 1.00 98.50 90 THR A N 1
ATOM 651 C CA . THR A 1 90 ? -4.391 7.236 -9.896 1.00 98.50 90 THR A CA 1
ATOM 652 C C . THR A 1 90 ? -5.660 6.430 -9.690 1.00 98.50 90 THR A C 1
ATOM 654 O O . THR A 1 90 ? -6.759 6.940 -9.898 1.00 98.50 90 THR A O 1
ATOM 657 N N . GLN A 1 91 ? -5.490 5.228 -9.156 1.00 98.75 91 GLN A N 1
ATOM 658 C CA . GLN A 1 91 ? -6.568 4.330 -8.780 1.00 98.75 91 GLN A CA 1
ATOM 659 C C . GLN A 1 91 ? -6.884 4.443 -7.286 1.00 98.75 91 GLN A C 1
ATOM 661 O O . GLN A 1 91 ? -6.108 4.992 -6.492 1.00 98.75 91 GLN A O 1
ATOM 666 N N . THR A 1 92 ? -8.061 3.969 -6.889 1.00 98.75 92 THR A N 1
ATOM 667 C CA . THR A 1 92 ? -8.525 3.960 -5.498 1.00 98.75 92 THR A CA 1
ATOM 668 C C . THR A 1 92 ? -9.460 2.777 -5.280 1.00 98.75 92 THR A C 1
ATOM 670 O O . THR A 1 92 ? -10.261 2.486 -6.162 1.00 98.75 92 THR A O 1
ATOM 673 N N . ASP A 1 93 ? -9.370 2.144 -4.112 1.00 98.69 93 ASP A N 1
ATOM 674 C CA . ASP A 1 93 ? -10.302 1.122 -3.626 1.00 98.69 93 ASP A CA 1
ATOM 675 C C . ASP A 1 93 ? -10.463 1.234 -2.107 1.00 98.69 93 ASP A C 1
ATOM 677 O O . ASP A 1 93 ? -9.614 1.802 -1.414 1.00 98.69 93 ASP A O 1
ATOM 681 N N . GLU A 1 94 ? -11.554 0.678 -1.588 1.00 98.38 94 GLU A N 1
ATOM 682 C CA . GLU A 1 94 ? -11.890 0.694 -0.165 1.00 98.38 94 GLU A CA 1
ATOM 683 C C . GLU A 1 94 ? -12.316 -0.705 0.298 1.00 98.38 94 GLU A C 1
ATOM 685 O O . GLU A 1 94 ? -13.024 -1.421 -0.414 1.00 98.38 94 GLU A O 1
ATOM 690 N N . TRP A 1 95 ? -11.885 -1.109 1.492 1.00 98.06 95 TRP A N 1
ATOM 691 C CA . TRP A 1 95 ? -12.315 -2.352 2.135 1.00 98.06 95 TRP A CA 1
ATOM 692 C C . TRP A 1 95 ? -12.168 -2.240 3.651 1.00 98.06 95 TRP A C 1
ATOM 694 O O . TRP A 1 95 ? -11.202 -1.669 4.137 1.00 98.06 95 TRP A O 1
ATOM 704 N N . ASP A 1 96 ? -13.120 -2.791 4.405 1.00 96.38 96 ASP A N 1
ATOM 705 C CA . ASP A 1 96 ? -13.058 -2.869 5.876 1.00 96.38 96 ASP A CA 1
ATOM 706 C C . ASP A 1 96 ? -12.700 -1.531 6.575 1.00 96.38 96 ASP A C 1
ATOM 708 O O . ASP A 1 96 ? -11.962 -1.488 7.553 1.00 96.38 96 ASP A O 1
ATOM 712 N N . GLY A 1 97 ? -13.172 -0.395 6.049 1.00 96.94 97 GLY A N 1
ATOM 713 C CA . GLY A 1 97 ? -12.849 0.936 6.591 1.00 96.94 97 GLY A CA 1
ATOM 714 C C . GLY A 1 97 ? -11.436 1.451 6.273 1.00 96.94 97 GLY A C 1
ATOM 715 O O . GLY A 1 97 ? -11.067 2.529 6.733 1.00 96.94 97 GLY A O 1
ATOM 716 N N . LEU A 1 98 ? -10.658 0.718 5.476 1.00 98.38 98 LEU A N 1
ATOM 717 C CA . LEU A 1 98 ? -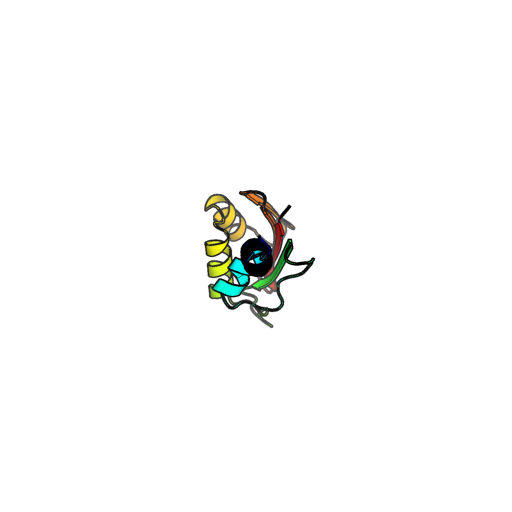9.411 1.176 4.874 1.00 98.38 98 LEU A CA 1
ATOM 718 C C . LEU A 1 98 ? -9.671 1.725 3.473 1.00 98.38 98 LEU A C 1
ATOM 720 O O . LEU A 1 98 ? -10.496 1.199 2.722 1.00 98.38 98 LEU A O 1
ATOM 724 N N . LYS A 1 99 ? -8.912 2.751 3.098 1.00 98.56 99 LYS A N 1
ATOM 725 C CA . LYS A 1 99 ? -8.906 3.318 1.749 1.00 98.56 99 LYS A CA 1
ATOM 726 C C . LYS A 1 99 ? -7.501 3.281 1.186 1.00 98.56 99 LYS A C 1
ATOM 728 O O . LYS A 1 99 ? -6.606 3.896 1.755 1.00 98.56 99 LYS A O 1
ATOM 733 N N . ALA A 1 100 ? -7.311 2.616 0.052 1.00 98.62 100 ALA A N 1
ATOM 734 C CA . ALA A 1 100 ? -6.056 2.653 -0.685 1.00 98.62 100 ALA A CA 1
ATOM 735 C C . ALA A 1 100 ? -6.156 3.563 -1.901 1.00 98.62 100 ALA A C 1
ATOM 737 O O . ALA A 1 100 ? -7.146 3.549 -2.629 1.00 98.62 100 ALA A O 1
ATOM 738 N N . ARG A 1 101 ? -5.080 4.297 -2.165 1.00 98.75 101 ARG A N 1
ATOM 739 C CA . ARG A 1 101 ? -4.858 5.075 -3.383 1.00 98.75 101 ARG A CA 1
ATOM 740 C C . ARG A 1 101 ? -3.489 4.712 -3.936 1.00 98.75 101 ARG A C 1
ATOM 742 O O . ARG A 1 101 ? -2.518 4.748 -3.184 1.00 98.75 101 ARG A O 1
ATOM 749 N N . TRP A 1 102 ? -3.387 4.391 -5.224 1.00 98.81 102 TRP A N 1
ATOM 750 C CA . TRP A 1 102 ? -2.099 4.042 -5.831 1.00 98.81 102 TRP A CA 1
ATOM 751 C C . TRP A 1 102 ? -1.942 4.528 -7.266 1.00 98.81 102 TRP A C 1
ATOM 753 O O . TRP A 1 102 ? -2.909 4.769 -7.985 1.00 98.81 102 TRP A O 1
ATOM 763 N N . THR A 1 103 ? -0.688 4.642 -7.681 1.00 98.56 103 THR A N 1
ATOM 764 C CA . THR A 1 103 ? -0.269 4.796 -9.074 1.00 98.56 103 THR A CA 1
ATOM 765 C C . THR A 1 103 ? 0.721 3.697 -9.422 1.00 98.56 103 THR A C 1
ATOM 767 O O . THR A 1 103 ? 1.391 3.145 -8.547 1.00 98.56 103 THR A O 1
ATOM 770 N N . TYR A 1 104 ? 0.837 3.402 -10.712 1.00 98.12 104 TYR A N 1
ATOM 771 C CA . TYR A 1 104 ? 1.844 2.493 -11.239 1.00 98.12 104 TYR A CA 1
ATOM 772 C C . TYR A 1 104 ? 2.638 3.168 -12.355 1.00 98.12 104 TYR A C 1
ATOM 774 O O . TYR A 1 104 ? 2.070 3.874 -13.186 1.00 98.12 104 TYR A O 1
ATOM 782 N N . HIS A 1 105 ? 3.940 2.910 -12.406 1.00 97.38 105 HIS A N 1
ATOM 783 C CA . HIS A 1 105 ? 4.779 3.202 -13.561 1.00 97.38 105 HIS A CA 1
ATOM 784 C C . HIS A 1 105 ? 5.698 1.999 -13.841 1.00 97.38 105 HIS A C 1
ATOM 786 O O . HIS A 1 105 ? 6.233 1.433 -12.890 1.00 97.38 105 HIS 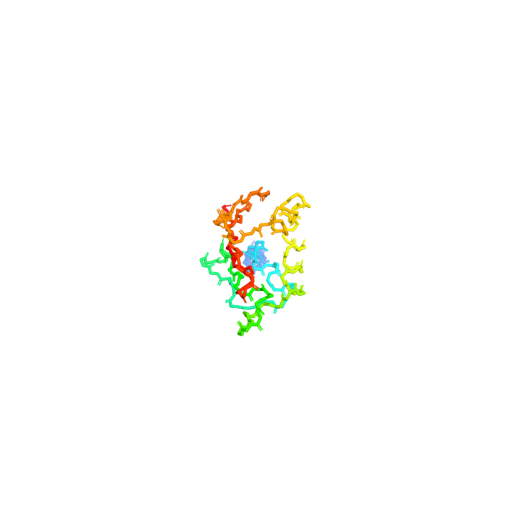A O 1
ATOM 792 N N . PRO A 1 106 ? 5.928 1.588 -15.106 1.00 95.69 106 PRO A N 1
ATOM 793 C CA . PRO A 1 106 ? 6.785 0.441 -15.415 1.00 95.69 106 PRO A CA 1
ATOM 794 C C . PRO A 1 106 ? 8.217 0.533 -14.887 1.00 95.69 106 PRO A C 1
ATOM 796 O O . PRO A 1 106 ? 8.847 -0.506 -14.696 1.00 95.69 106 PRO A O 1
ATOM 799 N N . ASP A 1 107 ? 8.732 1.745 -14.672 1.00 95.88 107 ASP A N 1
ATOM 800 C CA . ASP A 1 107 ? 10.091 1.952 -14.163 1.00 95.88 107 ASP A CA 1
ATOM 801 C C . ASP A 1 107 ? 10.119 2.217 -12.654 1.00 95.88 107 ASP A C 1
ATOM 803 O O . ASP A 1 107 ? 11.008 1.717 -11.966 1.00 95.88 107 ASP A O 1
ATOM 807 N N . ASP A 1 108 ? 9.123 2.936 -12.124 1.00 95.75 108 ASP A N 1
ATOM 808 C CA . ASP A 1 108 ? 9.062 3.296 -10.699 1.00 95.75 108 ASP A CA 1
ATOM 809 C C . ASP A 1 108 ? 8.254 2.307 -9.857 1.00 95.75 108 ASP A C 1
ATOM 811 O O . ASP A 1 108 ? 8.185 2.457 -8.642 1.00 95.75 108 ASP A O 1
ATOM 815 N N . GLY A 1 109 ? 7.625 1.308 -10.471 1.00 96.75 109 GLY A N 1
ATOM 816 C CA . GLY A 1 109 ? 6.772 0.353 -9.779 1.00 96.75 109 GLY A CA 1
ATOM 817 C C . GLY A 1 109 ? 5.491 0.984 -9.226 1.00 96.75 109 GLY A C 1
ATOM 818 O O . GLY A 1 109 ? 4.960 1.952 -9.781 1.00 96.75 109 GLY A O 1
ATOM 819 N N . ILE A 1 110 ? 4.963 0.414 -8.140 1.00 97.69 110 ILE A N 1
ATOM 820 C CA . ILE A 1 110 ? 3.747 0.908 -7.478 1.00 97.69 110 ILE A CA 1
ATOM 821 C C . ILE A 1 110 ? 4.091 1.877 -6.341 1.00 97.69 110 ILE A C 1
ATOM 823 O O . ILE A 1 110 ? 5.010 1.654 -5.545 1.00 97.69 110 ILE A O 1
ATOM 827 N N . SER A 1 111 ? 3.333 2.969 -6.260 1.00 97.88 111 SER A N 1
ATOM 828 C CA . SER A 1 111 ? 3.330 3.885 -5.117 1.00 97.88 111 SER A CA 1
ATOM 829 C C . SER A 1 111 ? 1.920 3.994 -4.568 1.00 97.88 111 SER A C 1
ATOM 831 O O . SER A 1 111 ? 0.987 4.277 -5.313 1.00 97.88 111 SER A O 1
ATOM 833 N N . MET A 1 112 ? 1.770 3.747 -3.272 1.00 98.25 112 MET A N 1
ATOM 834 C CA . MET A 1 112 ? 0.495 3.535 -2.607 1.00 98.25 112 MET A CA 1
ATOM 835 C C . MET A 1 112 ? 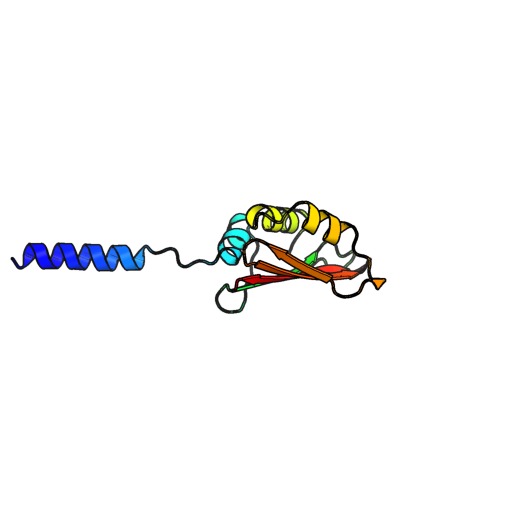0.449 4.243 -1.260 1.00 98.25 112 MET A C 1
ATOM 837 O O . MET A 1 112 ? 1.416 4.219 -0.498 1.00 98.25 112 MET A O 1
ATOM 841 N N . THR A 1 113 ? -0.716 4.795 -0.952 1.00 98.62 113 THR A N 1
ATOM 842 C CA . THR A 1 113 ? -1.081 5.247 0.387 1.00 98.62 113 THR A CA 1
ATOM 843 C C . THR A 1 113 ? -2.344 4.517 0.819 1.00 98.62 113 THR A C 1
ATOM 845 O O . THR A 1 113 ? -3.290 4.422 0.036 1.00 98.62 113 THR A O 1
ATOM 848 N N . ILE A 1 114 ? -2.355 4.002 2.044 1.00 98.69 114 ILE A N 1
ATOM 849 C CA . ILE A 1 114 ? -3.521 3.408 2.694 1.00 98.69 114 ILE A CA 1
ATOM 850 C C . ILE A 1 114 ? -3.832 4.240 3.930 1.00 98.69 114 ILE A C 1
ATOM 852 O O . ILE A 1 114 ? -2.933 4.495 4.727 1.00 98.69 114 ILE A O 1
ATOM 856 N N . THR A 1 115 ? -5.083 4.653 4.085 1.00 98.56 115 THR A N 1
ATOM 857 C CA . THR A 1 115 ? -5.556 5.368 5.272 1.00 98.56 115 THR A CA 1
ATOM 858 C C . THR A 1 115 ? -6.609 4.555 6.005 1.00 98.56 115 THR A C 1
ATOM 860 O O . THR A 1 115 ? -7.408 3.851 5.380 1.00 98.56 115 THR A O 1
ATOM 863 N N . GLU A 1 116 ? -6.613 4.678 7.325 1.00 93.06 116 GLU A N 1
ATOM 864 C CA . GLU A 1 116 ? -7.627 4.121 8.217 1.00 93.06 116 GLU A CA 1
ATOM 865 C C . GLU A 1 116 ? -8.495 5.261 8.763 1.00 93.06 116 GLU A C 1
ATOM 867 O O . GLU A 1 116 ? -7.970 6.167 9.411 1.00 93.06 116 GLU A O 1
ATOM 872 N N . ASN A 1 117 ? -9.800 5.223 8.464 1.00 68.94 117 ASN A N 1
ATOM 873 C CA . ASN A 1 117 ? -10.778 6.200 8.963 1.00 68.94 117 ASN A CA 1
ATOM 874 C C . ASN A 1 117 ? -11.287 5.848 10.363 1.00 68.94 117 ASN A C 1
ATOM 876 O O . ASN A 1 117 ? -11.530 4.644 10.612 1.00 68.94 117 ASN A O 1
#

Organism: NCBI:txid584657

Foldseek 3Di:
DVVVVVVVVVVVVVVVVPDPPADLQRVQCVVLVHPPQADDRRFKGKDWLEPAPPPRPSAYVVSVVSSCVSVVPDPVNVVVLVPAEQVNPWDWDDDPQKIKIWHAYNRSGIIMMIGHD

pLDDT: mean 92.24, std 10.44, range [61.88, 98.81]

Sequence (117 aa):
MAVAAIVVIGALVAFLALRDTSTRLEKAAKACSVSGVIDDEGHTLSLRRVAAKEDPGRVSLVDYECVLGELAVPRAVKDHMGSTRALDGTQTDEWDGLKARWTYHPDDGISMTITEN

Secondary structure (DSSP, 8-state):
-HHHHHHHHHHHHHHHHT-----HHHHHHHHTT--S-EEGGGTEEEEEEET-SSS--SS-HHHHHHHHHHTT--HHHHHHHHH--GGG--EEEEETTEEEEEEEETTTEEEEEEEE-